Protein AF-A0AAV8FQ37-F1 (afdb_monomer_lite)

Secondary structure (DSSP, 8-state):
-------------------PPP-----------------PPPTTHHHHHHHHHHHHHHHS--GGGSSSGGGSTT---S---TTTS-SS-TT--SS------S-HHHHH----TTT-TTT-S------PPPHHHHHHHHHH--S--PPPP--PPP----TTTTGGG---

Sequence (168 aa):
MKWERLSNSGSEKSHSRVRYPALFLSSHPGLILSCLESLEPSPMAASSSRSLLQSLKNIFKKPWEITGPCASPEYRDALPLATEYRLHCPATTAAKAIVPTSDPETVYDIKYFPRDGRHNRPPVKRTVLKKADVEQLMAEKTQFQFPPVYLTRKVEEDYNACGGGYQK

pLDDT: mean 75.51, std 22.6, range [32.41, 97.88]

Organism: NCBI:txid906938

Radius of gyration: 39.58 Å; chains: 1; bounding box: 82×57×100 Å

Structure (mmCIF, N/CA/C/O backbone):
data_AF-A0AAV8FQ37-F1
#
_entry.id   AF-A0AAV8FQ37-F1
#
loop_
_atom_site.group_PDB
_atom_site.id
_atom_site.type_symbol
_atom_site.label_atom_id
_atom_site.label_alt_id
_atom_site.label_comp_id
_atom_site.label_asym_id
_atom_site.label_entity_id
_atom_site.label_seq_id
_atom_site.pdbx_PDB_ins_code
_atom_site.Cartn_x
_atom_site.Cartn_y
_atom_site.Cartn_z
_atom_site.occupancy
_atom_site.B_iso_or_equiv
_atom_site.auth_seq_id
_atom_site.auth_comp_id
_atom_site.auth_asym_id
_atom_site.auth_atom_id
_atom_site.pdbx_PDB_model_num
ATOM 1 N N . MET A 1 1 ? -42.057 18.317 -9.467 1.00 43.59 1 MET A N 1
ATOM 2 C CA . MET A 1 1 ? -40.785 19.071 -9.504 1.00 43.59 1 MET A CA 1
ATOM 3 C C . MET A 1 1 ? -40.248 19.011 -10.921 1.00 43.59 1 MET A C 1
ATOM 5 O O . MET A 1 1 ? -40.018 17.926 -11.436 1.00 43.59 1 MET A O 1
ATOM 9 N N . LYS A 1 2 ? -40.228 20.174 -11.572 1.00 32.41 2 LYS A N 1
ATOM 10 C CA . LYS A 1 2 ? -40.087 20.389 -13.013 1.00 32.41 2 LYS A CA 1
ATOM 11 C C . LYS A 1 2 ? -38.614 20.698 -13.295 1.00 32.41 2 LYS A C 1
ATOM 13 O O . LYS A 1 2 ? -38.104 21.673 -12.757 1.00 32.41 2 LYS A O 1
ATOM 18 N N . TRP A 1 3 ? -37.934 19.859 -14.069 1.00 36.91 3 TRP A N 1
ATOM 19 C CA . TRP A 1 3 ? -36.572 20.132 -14.531 1.00 36.91 3 TRP A CA 1
ATOM 20 C C . TRP A 1 3 ? -36.658 20.724 -15.935 1.00 36.91 3 TRP A C 1
ATOM 22 O O . TRP A 1 3 ? -36.889 20.006 -16.906 1.00 36.91 3 TRP A O 1
ATOM 32 N N . GLU A 1 4 ? -36.531 22.046 -16.030 1.00 44.06 4 GLU A N 1
ATOM 33 C CA . GLU A 1 4 ? -36.389 22.744 -17.305 1.00 44.06 4 GLU A CA 1
ATOM 34 C C . GLU A 1 4 ? -34.924 22.699 -17.751 1.00 44.06 4 GLU A C 1
ATOM 36 O O . GLU A 1 4 ? -34.003 23.118 -17.052 1.00 44.06 4 GLU A O 1
ATOM 41 N N . ARG A 1 5 ? -34.736 22.122 -18.938 1.00 42.72 5 ARG A N 1
ATOM 42 C CA . ARG A 1 5 ? -33.493 22.057 -19.700 1.00 42.72 5 ARG A CA 1
ATOM 43 C C . ARG A 1 5 ? -33.322 23.391 -20.424 1.00 42.72 5 ARG A C 1
ATOM 45 O O . ARG A 1 5 ? -34.028 23.644 -21.394 1.00 42.72 5 ARG A O 1
ATOM 52 N N . LEU A 1 6 ? -32.385 24.220 -19.974 1.00 46.75 6 LEU A N 1
ATOM 53 C CA . LEU A 1 6 ? -31.970 25.409 -20.715 1.00 46.75 6 LEU A CA 1
ATOM 54 C C . LEU A 1 6 ? -30.907 25.024 -21.749 1.00 46.75 6 LEU A C 1
ATOM 56 O O . LEU A 1 6 ? -29.752 24.758 -21.426 1.00 46.75 6 LEU A O 1
ATOM 60 N N . SER A 1 7 ? -31.345 24.975 -23.004 1.00 45.25 7 SER A N 1
ATOM 61 C CA . SER A 1 7 ? -30.519 25.136 -24.197 1.00 45.25 7 SER A CA 1
ATOM 62 C C . SER A 1 7 ? -30.268 26.622 -24.449 1.00 45.25 7 SER A C 1
ATOM 64 O O . SER A 1 7 ? -31.229 27.388 -24.458 1.00 45.25 7 SER A O 1
ATOM 66 N N . ASN A 1 8 ? -29.015 27.003 -24.687 1.00 37.62 8 ASN A N 1
ATOM 67 C CA . ASN A 1 8 ? -28.558 28.123 -25.527 1.00 37.62 8 ASN A CA 1
ATOM 68 C C . ASN A 1 8 ? -27.061 28.309 -25.250 1.00 37.62 8 ASN A C 1
ATOM 70 O O . ASN A 1 8 ? -26.619 28.131 -24.124 1.00 37.62 8 ASN A O 1
ATOM 74 N N . SER A 1 9 ? -26.193 28.689 -26.171 1.00 37.88 9 SER A N 1
ATOM 75 C CA . SER A 1 9 ? -26.253 28.979 -27.603 1.00 37.88 9 SER A CA 1
ATOM 76 C C . SER A 1 9 ? -24.793 29.262 -27.979 1.00 37.88 9 SER A C 1
ATOM 78 O O . SER A 1 9 ? -24.020 29.719 -27.133 1.00 37.88 9 SER A O 1
ATOM 80 N N . GLY A 1 10 ? -24.409 28.956 -29.214 1.00 38.66 10 GLY A N 1
ATOM 81 C CA . GLY A 1 10 ? -23.029 29.016 -29.684 1.00 38.66 10 GLY A CA 1
ATOM 82 C C . GLY A 1 10 ? -22.284 30.325 -29.403 1.00 38.66 10 GLY A C 1
ATOM 83 O O . GLY A 1 10 ? -22.830 31.423 -29.453 1.00 38.66 10 GLY A O 1
ATOM 84 N N . SER A 1 11 ? -20.985 30.173 -29.168 1.00 36.50 11 SER A N 1
ATOM 85 C CA . SER A 1 11 ? -19.989 31.218 -29.374 1.00 36.50 11 SER A CA 1
ATOM 86 C C . SER A 1 11 ? -18.775 30.548 -30.007 1.00 36.50 11 SER A C 1
ATOM 88 O O . SER A 1 11 ? -17.886 30.029 -29.332 1.00 36.50 11 SER A O 1
ATOM 90 N N . GLU A 1 12 ? -18.797 30.489 -31.335 1.00 38.53 12 GLU A N 1
ATOM 91 C CA . GLU A 1 12 ? -17.635 30.166 -32.153 1.00 38.53 12 GLU A CA 1
ATOM 92 C C . GLU A 1 12 ? -16.592 31.270 -31.949 1.00 38.53 12 GLU A C 1
ATOM 94 O O . GLU A 1 12 ? -16.724 32.383 -32.455 1.00 38.53 12 GLU A O 1
ATOM 99 N N . LYS A 1 13 ? -15.543 30.983 -31.174 1.00 39.97 13 LYS A N 1
ATOM 100 C CA . LYS A 1 13 ? -14.358 31.842 -31.114 1.00 39.97 13 LYS A CA 1
ATOM 101 C C . LYS A 1 13 ? -13.400 31.443 -32.230 1.00 39.97 13 LYS A C 1
ATOM 103 O O . LYS A 1 13 ? -12.577 30.537 -32.098 1.00 39.97 13 LYS A O 1
ATOM 108 N N . SER A 1 14 ? -13.549 32.163 -33.335 1.00 38.50 14 SER A N 1
ATOM 109 C CA . SER A 1 14 ? -12.623 32.280 -34.456 1.00 38.50 14 SER A CA 1
ATOM 110 C C . SER A 1 14 ? -11.173 32.437 -33.982 1.00 38.50 14 SER A C 1
ATOM 112 O O . SER A 1 14 ? -10.790 33.488 -33.468 1.00 38.50 14 SER A O 1
ATOM 114 N N . HIS A 1 15 ? -10.354 31.403 -34.180 1.00 37.50 15 HIS A N 1
ATOM 115 C CA . HIS A 1 15 ? -8.901 31.526 -34.102 1.00 37.50 15 HIS A CA 1
ATOM 116 C C . HIS A 1 15 ? -8.401 32.189 -35.387 1.00 37.50 15 HIS A C 1
ATOM 118 O O . HIS A 1 15 ? -8.479 31.623 -36.480 1.00 37.50 15 HIS A O 1
ATOM 124 N N . SER A 1 16 ? -7.898 33.411 -35.252 1.00 37.78 16 SER A N 1
ATOM 125 C CA . SER A 1 16 ? -7.196 34.132 -36.303 1.00 37.78 16 SER A CA 1
ATOM 126 C C . SER A 1 16 ? -5.935 33.359 -36.708 1.00 37.78 16 SER A C 1
ATOM 128 O O . SER A 1 16 ? -4.977 33.224 -35.950 1.00 37.78 16 SER A O 1
ATOM 130 N N . ARG A 1 17 ? -5.927 32.838 -37.941 1.00 40.06 17 ARG A N 1
ATOM 131 C CA . ARG A 1 17 ? -4.707 32.388 -38.626 1.00 40.06 17 ARG A CA 1
ATOM 132 C C . ARG A 1 17 ? -3.784 33.588 -38.807 1.00 40.06 17 ARG A C 1
ATOM 134 O O . ARG A 1 17 ? -4.016 34.411 -39.691 1.00 40.06 17 ARG A O 1
ATOM 141 N N . VAL A 1 18 ? -2.715 33.655 -38.023 1.00 39.31 18 VAL A N 1
ATOM 142 C CA . VAL A 1 18 ? -1.574 34.517 -38.336 1.00 39.31 18 VAL A CA 1
ATOM 143 C C . VAL A 1 18 ? -0.858 33.898 -39.537 1.00 39.31 18 VAL A C 1
ATOM 145 O O . VAL A 1 18 ? -0.179 32.879 -39.430 1.00 39.31 18 VAL A O 1
ATOM 148 N N . ARG A 1 19 ? -1.092 34.477 -40.718 1.00 40.22 19 ARG A N 1
ATOM 149 C CA . ARG A 1 19 ? -0.298 34.238 -41.926 1.00 40.22 19 ARG A CA 1
ATOM 150 C C . ARG A 1 19 ? 0.951 35.110 -41.823 1.00 40.22 19 ARG A C 1
ATOM 152 O O . ARG A 1 19 ? 0.828 36.330 -41.853 1.00 40.22 19 ARG A O 1
ATOM 159 N N . TYR A 1 20 ? 2.129 34.505 -41.724 1.00 43.94 20 TYR A N 1
ATOM 160 C CA . TYR A 1 20 ? 3.377 35.231 -41.956 1.00 43.94 20 TYR A CA 1
ATOM 161 C C . TYR A 1 20 ? 3.657 35.277 -43.467 1.00 43.94 20 TYR A C 1
ATOM 163 O O . TYR A 1 20 ? 3.545 34.238 -44.124 1.00 43.94 20 TYR A O 1
ATOM 171 N N . PRO A 1 21 ? 3.978 36.448 -44.044 1.00 45.50 21 PRO A N 1
ATOM 172 C CA . PRO A 1 21 ? 4.340 36.549 -45.448 1.00 45.50 21 PRO A CA 1
ATOM 173 C C . PRO A 1 21 ? 5.747 35.995 -45.694 1.00 45.50 21 PRO A C 1
ATOM 175 O O . PRO A 1 21 ? 6.700 36.316 -44.985 1.00 45.50 21 PRO A O 1
ATOM 178 N N . ALA A 1 22 ? 5.861 35.190 -46.747 1.00 45.91 22 ALA A N 1
ATOM 179 C CA . ALA A 1 22 ? 7.124 34.874 -47.388 1.00 45.91 22 ALA A CA 1
ATOM 180 C C . ALA A 1 22 ? 7.705 36.154 -48.007 1.00 45.91 22 ALA A C 1
ATOM 182 O O . ALA A 1 22 ? 7.093 36.743 -48.897 1.00 45.91 22 ALA A O 1
ATOM 183 N N . LEU A 1 23 ? 8.885 36.567 -47.547 1.00 40.12 23 LEU A N 1
ATOM 184 C CA . LEU A 1 23 ? 9.717 37.559 -48.220 1.00 40.12 23 LEU A CA 1
ATOM 185 C C . LEU A 1 23 ? 11.011 36.879 -48.664 1.00 40.12 23 LEU A C 1
ATOM 187 O O . LEU A 1 23 ? 11.980 36.758 -47.921 1.00 40.12 23 LEU A O 1
ATOM 191 N N . PHE A 1 24 ? 10.976 36.413 -49.907 1.00 36.50 24 PHE A N 1
ATOM 192 C CA . PHE A 1 24 ? 12.151 36.265 -50.751 1.00 36.50 24 PHE A CA 1
ATOM 193 C C . PHE A 1 24 ? 12.467 37.656 -51.315 1.00 36.50 24 PHE A C 1
ATOM 195 O O . PHE A 1 24 ? 11.611 38.208 -51.998 1.00 36.50 24 PHE A O 1
ATOM 202 N N . LEU A 1 25 ? 13.655 38.210 -51.044 1.00 34.59 25 LEU A N 1
ATOM 203 C CA . LEU A 1 25 ? 14.569 38.719 -52.080 1.00 34.59 25 LEU A CA 1
ATOM 204 C C . LEU A 1 25 ? 15.878 39.286 -51.493 1.00 34.59 25 LEU A C 1
ATOM 206 O O . LEU A 1 25 ? 15.883 40.183 -50.659 1.00 34.59 25 LEU A O 1
ATOM 210 N N . SER A 1 26 ? 16.969 38.736 -52.030 1.00 39.56 26 SER A N 1
ATOM 211 C CA . SER A 1 26 ? 18.258 39.352 -52.377 1.00 39.56 26 SER A CA 1
ATOM 212 C C . SER A 1 26 ? 18.949 40.327 -51.414 1.00 39.56 26 SER A C 1
ATOM 214 O O . SER A 1 26 ? 18.632 41.512 -51.364 1.00 39.56 26 SER A O 1
ATOM 216 N N . SER A 1 27 ? 20.077 39.875 -50.863 1.00 33.62 27 SER A N 1
ATOM 217 C CA . SER A 1 27 ? 21.260 40.723 -50.709 1.00 33.62 27 SER A CA 1
ATOM 218 C C . SER A 1 27 ? 22.505 39.902 -51.042 1.00 33.62 27 SER A C 1
ATOM 220 O O . SER A 1 27 ? 22.830 38.935 -50.356 1.00 33.62 27 SER A O 1
ATOM 222 N N . HIS A 1 28 ? 23.138 40.235 -52.166 1.00 40.88 28 HIS A N 1
ATOM 223 C CA . HIS A 1 28 ? 24.479 39.773 -52.512 1.00 40.88 28 HIS A CA 1
ATOM 224 C C . HIS A 1 28 ? 25.495 40.499 -51.625 1.00 40.88 28 HIS A C 1
ATOM 226 O O . HIS A 1 28 ? 25.451 41.725 -51.532 1.00 40.88 28 HIS A O 1
ATOM 232 N N . PRO A 1 29 ? 26.483 39.776 -51.091 1.00 40.97 29 PRO A N 1
ATOM 233 C CA . PRO A 1 29 ? 27.845 40.281 -51.153 1.00 40.97 29 PRO A CA 1
ATOM 234 C C . PRO A 1 29 ? 28.704 39.327 -51.979 1.00 40.97 29 PRO A C 1
ATOM 236 O O . PRO A 1 29 ? 28.848 38.143 -51.674 1.00 40.97 29 PRO A O 1
ATOM 239 N N . GLY A 1 30 ? 29.237 39.865 -53.072 1.00 33.56 30 GLY A N 1
ATOM 240 C CA . GLY A 1 30 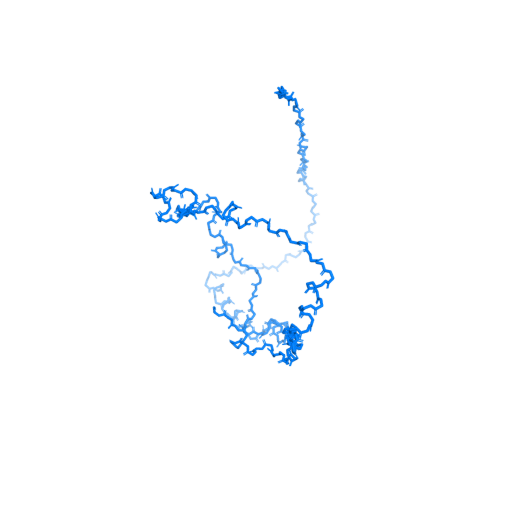? 30.196 39.174 -53.908 1.00 33.56 30 GLY A CA 1
ATOM 241 C C . GLY A 1 30 ? 31.521 38.909 -53.193 1.00 33.56 30 GLY A C 1
ATOM 242 O O . GLY A 1 30 ? 31.921 39.627 -52.282 1.00 33.56 30 GLY A O 1
ATOM 243 N N . LEU A 1 31 ? 32.193 37.889 -53.725 1.00 39.47 31 LEU A N 1
ATOM 244 C CA . LEU A 1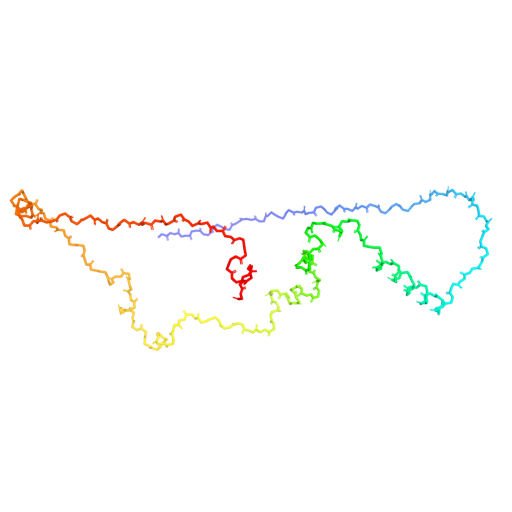 31 ? 33.638 37.803 -53.927 1.00 39.47 31 LEU A CA 1
ATOM 245 C C . LEU A 1 31 ? 34.538 38.019 -52.709 1.00 39.47 31 LEU A C 1
ATOM 247 O O . LEU A 1 31 ? 35.141 39.077 -52.571 1.00 39.47 31 LEU A O 1
ATOM 251 N N . ILE A 1 32 ? 34.788 36.939 -51.963 1.00 40.16 32 ILE A N 1
ATOM 252 C CA . ILE A 1 32 ? 36.118 36.676 -51.402 1.00 40.16 32 ILE A CA 1
ATOM 253 C C . ILE A 1 32 ? 36.442 35.178 -51.565 1.00 40.16 32 ILE A C 1
ATOM 255 O O . ILE A 1 32 ? 35.666 34.319 -51.161 1.00 40.16 32 ILE A O 1
ATOM 259 N N . LEU A 1 33 ? 37.626 34.920 -52.131 1.00 36.88 33 LEU A N 1
ATOM 260 C CA . LEU A 1 33 ? 38.367 33.654 -52.235 1.00 36.88 33 LEU A CA 1
ATOM 261 C C . LEU A 1 33 ? 37.903 32.601 -53.263 1.00 36.88 33 LEU A C 1
ATOM 263 O O . LEU A 1 33 ? 37.342 31.554 -52.954 1.00 36.88 33 LEU A O 1
ATOM 267 N N . SER A 1 34 ? 38.336 32.815 -54.505 1.00 41.66 34 SER A N 1
ATOM 268 C CA . SER A 1 34 ? 38.867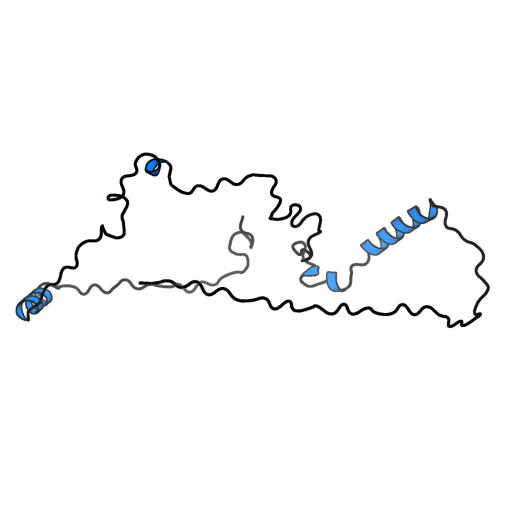 31.738 -55.340 1.00 41.66 34 SER A CA 1
ATOM 269 C C . SER A 1 34 ? 40.159 31.197 -54.714 1.00 41.66 34 SER A C 1
ATOM 271 O O . SER A 1 34 ? 41.132 31.945 -54.654 1.00 41.66 34 SER A O 1
ATOM 273 N N . CYS A 1 35 ? 40.156 29.953 -54.229 1.00 42.41 35 CYS A N 1
ATOM 274 C CA . CYS A 1 35 ? 41.219 28.942 -54.393 1.00 42.41 35 CYS A CA 1
ATOM 275 C C . CYS A 1 35 ? 40.948 27.771 -53.428 1.00 42.41 35 CYS A C 1
ATOM 277 O O . CYS A 1 35 ? 41.455 27.754 -52.309 1.00 42.41 35 CYS A O 1
ATOM 279 N N . LEU A 1 36 ? 40.145 26.791 -53.843 1.00 37.19 36 LEU A N 1
ATOM 280 C CA . LEU A 1 36 ? 40.358 25.420 -53.386 1.00 37.19 36 LEU A CA 1
ATOM 281 C C . LEU A 1 36 ? 39.879 24.464 -54.470 1.00 37.19 36 LEU A C 1
ATOM 283 O O . LEU A 1 36 ? 38.707 24.112 -54.581 1.00 37.19 36 LEU A O 1
ATOM 287 N N . GLU A 1 37 ? 40.851 24.156 -55.315 1.00 46.44 37 GLU A N 1
ATOM 288 C CA . GLU A 1 37 ? 40.955 22.961 -56.129 1.00 46.44 37 GLU A CA 1
ATOM 289 C C . GLU A 1 37 ? 40.309 21.753 -55.431 1.00 46.44 37 GLU A C 1
ATOM 291 O O . GLU A 1 37 ? 40.606 21.444 -54.274 1.00 46.44 37 GLU A O 1
ATOM 296 N N . SER A 1 38 ? 39.409 21.112 -56.172 1.00 45.66 38 SER A N 1
ATOM 297 C CA . SER A 1 38 ? 38.917 19.744 -56.043 1.00 45.66 38 SER A CA 1
ATOM 298 C C . SER A 1 38 ? 39.612 18.877 -54.994 1.00 45.66 38 SER A C 1
ATOM 300 O O . SER A 1 38 ? 40.772 18.521 -55.158 1.00 45.66 38 SER A O 1
ATOM 302 N N . LEU A 1 39 ? 38.854 18.395 -54.009 1.00 42.72 39 LEU A N 1
ATOM 303 C CA . LEU A 1 39 ? 39.099 17.081 -53.415 1.00 42.72 39 LEU A CA 1
ATOM 304 C C . LEU A 1 39 ? 37.754 16.506 -52.957 1.00 42.72 39 LEU A C 1
ATOM 306 O O . LEU A 1 39 ? 37.321 16.691 -51.821 1.00 42.72 39 LEU A O 1
ATOM 310 N N . GLU A 1 40 ? 37.058 15.827 -53.867 1.00 47.59 40 GLU A N 1
ATOM 311 C CA . GLU A 1 40 ? 35.974 14.929 -53.479 1.00 47.59 40 GLU A CA 1
ATOM 312 C C . GLU A 1 40 ? 36.575 13.762 -52.676 1.00 47.59 40 GLU A C 1
ATOM 314 O O . GLU A 1 40 ? 37.409 13.021 -53.210 1.00 47.59 40 GLU A O 1
ATOM 319 N N . PRO A 1 41 ? 36.203 13.547 -51.399 1.00 47.09 41 PRO A N 1
ATOM 320 C CA . PRO A 1 41 ? 36.584 12.322 -50.724 1.00 47.09 41 PRO A CA 1
ATOM 321 C C . PRO A 1 41 ? 35.767 11.176 -51.322 1.00 47.09 41 PRO A C 1
ATOM 323 O O . PRO A 1 41 ? 34.539 11.153 -51.234 1.00 47.09 41 PRO A O 1
ATOM 326 N N . SER A 1 42 ? 36.460 10.196 -51.904 1.00 48.34 42 SER A N 1
ATOM 327 C CA . SER A 1 42 ? 35.837 8.946 -52.339 1.00 48.34 42 SER A CA 1
ATOM 328 C C . SER A 1 42 ? 35.055 8.309 -51.172 1.00 48.34 42 SER A C 1
ATOM 330 O O . SER A 1 42 ? 35.451 8.454 -50.003 1.00 48.34 42 SER A O 1
ATOM 332 N N . PRO A 1 43 ? 33.972 7.556 -51.444 1.00 53.97 43 PRO A N 1
ATOM 333 C CA . PRO A 1 43 ? 33.136 6.950 -50.402 1.00 53.97 43 PRO A CA 1
ATOM 334 C C . PRO A 1 43 ? 33.917 6.012 -49.459 1.00 53.97 43 PRO A C 1
ATOM 336 O O . PRO A 1 43 ? 33.461 5.747 -48.348 1.00 53.97 43 PRO A O 1
ATOM 339 N N . MET A 1 44 ? 35.118 5.572 -49.859 1.00 47.22 44 MET A N 1
ATOM 340 C CA . MET A 1 44 ? 36.023 4.724 -49.074 1.00 47.22 44 MET A CA 1
ATOM 341 C C . MET A 1 44 ? 36.986 5.513 -48.161 1.00 47.22 44 MET A C 1
ATOM 343 O O . MET A 1 44 ? 37.405 5.008 -47.122 1.00 47.22 44 MET A O 1
ATOM 347 N N . ALA A 1 45 ? 37.319 6.768 -48.484 1.00 49.03 45 ALA A N 1
ATOM 348 C CA . ALA A 1 45 ? 38.140 7.631 -47.620 1.00 49.03 45 ALA A CA 1
ATOM 349 C C . ALA A 1 45 ? 37.312 8.273 -46.488 1.00 49.03 45 ALA A C 1
ATOM 351 O O . ALA A 1 45 ? 37.796 8.495 -45.374 1.00 49.03 45 ALA A O 1
ATOM 352 N N . ALA A 1 46 ? 36.023 8.507 -46.745 1.00 49.31 46 ALA A N 1
ATOM 353 C CA . ALA A 1 46 ? 35.073 9.002 -45.752 1.00 49.31 46 ALA A CA 1
ATOM 354 C C . ALA A 1 46 ? 34.693 7.948 -44.689 1.00 49.31 46 ALA A C 1
ATOM 356 O O . ALA A 1 46 ? 34.184 8.306 -43.626 1.00 49.31 46 ALA A O 1
ATOM 357 N N . SER A 1 47 ? 34.906 6.650 -44.941 1.00 56.47 47 SER A N 1
ATOM 358 C CA . SER A 1 47 ? 34.688 5.588 -43.946 1.00 56.47 47 SER A CA 1
ATOM 359 C C . SER A 1 47 ? 35.895 5.393 -43.023 1.00 56.47 47 SER A C 1
ATOM 361 O O . SER A 1 47 ? 35.711 5.253 -41.816 1.00 56.47 47 SER A O 1
ATOM 363 N N . SER A 1 48 ? 37.123 5.462 -43.555 1.00 57.53 48 SER A N 1
ATOM 364 C CA . SER A 1 48 ? 38.363 5.309 -42.769 1.00 57.53 48 SER A CA 1
ATOM 365 C C . SER A 1 48 ? 38.698 6.513 -41.878 1.00 57.53 48 SER A C 1
ATOM 367 O O . SER A 1 48 ? 39.325 6.352 -40.837 1.00 57.53 48 SER A O 1
ATOM 369 N N . SER A 1 49 ? 38.261 7.725 -42.229 1.00 57.19 49 SER A N 1
ATOM 370 C CA . SER A 1 49 ? 38.439 8.914 -41.375 1.00 57.19 49 SER A CA 1
ATOM 371 C C . SER A 1 49 ? 37.444 8.977 -40.207 1.00 57.19 49 SER A C 1
ATOM 373 O O . SER A 1 49 ? 37.762 9.512 -39.144 1.00 57.19 49 SER A O 1
ATOM 375 N N . ARG A 1 50 ? 36.256 8.374 -40.352 1.00 60.44 50 ARG A N 1
ATOM 376 C CA . ARG A 1 50 ? 35.257 8.281 -39.274 1.00 60.44 50 ARG A CA 1
ATOM 377 C C . ARG A 1 50 ? 35.701 7.357 -38.141 1.00 60.44 50 ARG A C 1
ATOM 379 O O . ARG A 1 50 ? 35.446 7.680 -36.986 1.00 60.44 50 ARG A O 1
ATOM 386 N N . SER A 1 51 ? 36.389 6.255 -38.444 1.00 66.94 51 SER A N 1
ATOM 387 C CA . SER A 1 51 ? 36.868 5.305 -37.428 1.00 66.94 51 SER A CA 1
ATOM 388 C C . SER A 1 51 ? 37.992 5.885 -36.561 1.00 66.94 51 SER A C 1
ATOM 390 O O . SER A 1 51 ? 37.973 5.708 -35.348 1.00 66.94 51 SER A O 1
ATOM 392 N N . LEU A 1 52 ? 38.919 6.654 -37.141 1.00 66.19 52 LEU A N 1
ATOM 393 C CA . LEU A 1 52 ? 40.002 7.307 -36.393 1.00 66.19 52 LEU A CA 1
ATOM 394 C C . LEU A 1 52 ? 39.498 8.449 -35.496 1.00 66.19 52 LEU A C 1
ATOM 396 O O . LEU A 1 52 ? 39.908 8.555 -34.341 1.00 66.19 52 LEU A O 1
ATOM 400 N N . LEU A 1 53 ? 38.555 9.264 -35.983 1.00 66.56 53 LEU A N 1
ATOM 401 C CA . LEU A 1 53 ? 37.896 10.288 -35.162 1.00 66.56 53 LEU A CA 1
ATOM 402 C C . LEU A 1 53 ? 37.047 9.671 -34.041 1.00 66.56 53 LEU A C 1
ATOM 404 O O . LEU A 1 53 ? 36.936 10.257 -32.965 1.00 66.56 53 LEU A O 1
ATOM 408 N N . GLN A 1 54 ? 36.477 8.485 -34.264 1.00 68.94 54 GLN A N 1
ATOM 409 C CA . GLN A 1 54 ? 35.762 7.736 -33.232 1.00 68.94 54 GLN A CA 1
ATOM 410 C C . GLN A 1 54 ? 36.715 7.226 -32.140 1.00 68.94 54 GLN A C 1
ATOM 412 O O . GLN A 1 54 ? 36.409 7.356 -30.956 1.00 68.94 54 GLN A O 1
ATOM 417 N N . SER A 1 55 ? 37.897 6.726 -32.515 1.00 67.50 55 SER A N 1
ATOM 418 C CA . SER A 1 55 ? 38.932 6.296 -31.564 1.00 67.50 55 SER A CA 1
ATOM 419 C C . SER A 1 55 ? 39.460 7.448 -30.699 1.00 67.50 55 SER A C 1
ATOM 421 O O . SER A 1 55 ? 39.658 7.266 -29.502 1.00 67.50 55 SER A O 1
ATOM 423 N N . LEU A 1 56 ? 39.629 8.652 -31.262 1.00 68.75 56 LEU A N 1
ATOM 424 C CA . LEU A 1 56 ? 40.077 9.837 -30.512 1.00 68.75 56 LEU A CA 1
ATOM 425 C C . LEU A 1 56 ? 39.016 10.362 -29.533 1.00 68.75 56 LEU A C 1
ATOM 427 O O . LEU A 1 56 ? 39.350 10.754 -28.417 1.00 68.75 56 LEU A O 1
ATOM 431 N N . LYS A 1 57 ? 37.731 10.312 -29.905 1.00 63.56 57 LYS A N 1
ATOM 432 C CA . LYS A 1 57 ? 36.617 10.668 -29.007 1.00 63.56 57 LYS A CA 1
ATOM 433 C C . LYS A 1 57 ? 36.496 9.741 -27.795 1.00 63.56 57 LYS A C 1
ATOM 435 O O . LYS A 1 57 ? 36.012 10.178 -26.762 1.00 63.56 57 LYS A O 1
ATOM 440 N N . ASN A 1 58 ? 36.961 8.496 -27.899 1.00 63.88 58 ASN A N 1
ATOM 441 C CA . ASN A 1 58 ? 36.967 7.555 -26.775 1.00 63.88 58 ASN A CA 1
ATOM 442 C C . ASN A 1 58 ? 38.115 7.811 -25.779 1.00 63.88 58 ASN A C 1
ATOM 444 O O . ASN A 1 58 ? 38.022 7.396 -24.627 1.00 63.88 58 ASN A O 1
ATOM 448 N N . ILE A 1 59 ? 39.190 8.486 -26.206 1.00 72.69 59 ILE A N 1
ATOM 449 C CA . ILE A 1 59 ? 40.349 8.811 -25.355 1.00 72.69 59 ILE A CA 1
ATOM 450 C C . ILE A 1 59 ? 40.094 10.100 -24.557 1.00 72.69 59 ILE A C 1
ATOM 452 O O . ILE A 1 59 ? 40.505 10.205 -23.401 1.00 72.69 59 ILE A O 1
ATOM 456 N N . PHE A 1 60 ? 39.373 11.063 -25.137 1.00 76.19 60 PHE A N 1
ATOM 457 C CA . PHE A 1 60 ? 39.011 12.316 -24.474 1.00 76.19 60 PHE A CA 1
ATOM 458 C C . PHE A 1 60 ? 37.581 12.257 -23.935 1.00 76.19 60 PHE A C 1
ATOM 460 O O . PHE A 1 60 ? 36.618 12.520 -24.655 1.00 76.19 60 PHE A O 1
ATOM 467 N N . LYS A 1 61 ? 37.449 11.941 -22.641 1.00 77.31 61 LYS A N 1
ATOM 468 C CA . LYS A 1 61 ? 36.181 12.100 -21.913 1.00 77.31 61 LYS A CA 1
ATOM 469 C C . LYS A 1 61 ? 35.722 13.552 -21.973 1.00 77.31 61 LYS A C 1
ATOM 471 O O . LYS A 1 61 ? 36.551 14.469 -21.963 1.00 77.31 61 LYS A O 1
ATOM 476 N N . LYS A 1 62 ? 34.407 13.782 -21.982 1.00 85.00 62 LYS A N 1
ATOM 477 C CA . LYS A 1 62 ? 33.908 15.153 -21.838 1.00 85.00 62 LYS A CA 1
ATOM 478 C C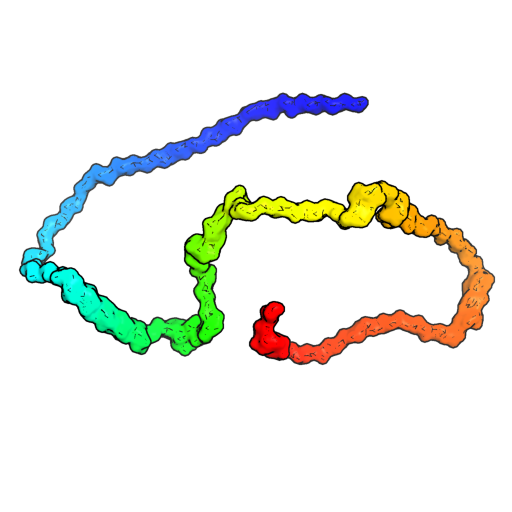 . LYS A 1 62 ? 34.307 15.669 -20.448 1.00 85.00 62 LYS A C 1
ATOM 480 O O . LYS A 1 62 ? 34.322 14.889 -19.496 1.00 85.00 62 LYS A O 1
ATOM 485 N N . PRO A 1 63 ? 34.629 16.961 -20.286 1.00 81.94 63 PRO A N 1
ATOM 486 C CA . PRO A 1 63 ? 35.190 17.456 -19.027 1.00 81.94 63 PRO A CA 1
ATOM 487 C C . PRO A 1 63 ? 34.253 17.268 -17.818 1.00 81.94 63 PRO A C 1
ATOM 489 O O . PRO A 1 63 ? 34.724 17.106 -16.698 1.00 81.94 63 PRO A O 1
ATOM 492 N N . TRP A 1 64 ? 32.937 17.209 -18.039 1.00 85.12 64 TRP A N 1
ATOM 493 C CA . TRP A 1 64 ? 31.914 16.941 -17.016 1.00 85.12 64 TRP A CA 1
ATOM 494 C C . TRP A 1 64 ? 31.647 15.446 -16.742 1.00 85.12 64 TRP A C 1
ATOM 496 O O . TRP A 1 64 ? 30.802 15.120 -15.917 1.00 85.12 64 TRP A O 1
ATOM 506 N N . GLU A 1 65 ? 32.348 14.530 -17.416 1.00 84.81 65 GLU A N 1
ATOM 507 C CA . GLU A 1 65 ? 32.275 13.071 -17.194 1.00 84.81 65 GLU A CA 1
ATOM 508 C C . GLU A 1 65 ? 33.433 12.564 -16.309 1.00 84.81 65 GLU A C 1
ATOM 510 O O . GLU A 1 65 ? 33.603 11.359 -16.116 1.00 84.81 65 GLU A O 1
ATOM 515 N N . ILE A 1 66 ? 34.272 13.472 -15.794 1.00 85.88 66 ILE A N 1
ATOM 516 C CA . ILE A 1 66 ? 35.433 13.130 -14.959 1.00 85.88 66 ILE A CA 1
ATOM 517 C C . ILE A 1 66 ? 35.015 12.944 -13.495 1.00 85.88 66 ILE A C 1
ATOM 519 O O . ILE A 1 66 ? 35.461 11.999 -12.847 1.00 85.88 66 ILE A O 1
ATOM 523 N N . THR A 1 67 ? 34.152 13.818 -12.973 1.00 88.88 67 THR A N 1
ATOM 524 C CA . THR A 1 67 ? 33.646 13.762 -11.594 1.00 88.88 67 THR A CA 1
ATOM 525 C C . THR A 1 67 ? 32.172 14.164 -11.533 1.00 88.88 67 THR A C 1
ATOM 527 O O . THR A 1 67 ? 31.671 14.881 -12.398 1.00 88.88 67 THR A O 1
ATOM 530 N N . GLY A 1 68 ? 31.472 13.711 -10.490 1.00 89.31 68 GLY A N 1
ATOM 531 C CA . GLY A 1 68 ? 30.058 14.015 -10.264 1.00 89.31 68 GLY A CA 1
ATOM 532 C C . GLY A 1 68 ? 29.102 12.924 -10.766 1.00 89.31 68 GLY A C 1
ATOM 533 O O . GLY A 1 68 ? 29.542 11.828 -11.115 1.00 89.31 68 GLY A O 1
ATOM 534 N N . PRO A 1 69 ? 27.785 13.198 -10.792 1.00 89.25 69 PRO A N 1
ATOM 535 C CA . PRO A 1 69 ? 26.764 12.203 -11.127 1.00 89.25 69 PRO A CA 1
ATOM 536 C C . PRO A 1 69 ? 26.960 11.571 -12.507 1.00 89.25 69 PRO A C 1
ATOM 538 O O . PRO A 1 69 ? 26.839 10.364 -12.640 1.00 89.25 69 PRO A O 1
ATOM 541 N N . CYS A 1 70 ? 27.359 12.358 -13.510 1.00 86.69 70 CYS A N 1
ATOM 542 C CA . CYS A 1 70 ? 27.570 11.883 -14.881 1.00 86.69 70 CYS A CA 1
ATOM 543 C C . CYS A 1 70 ? 28.800 10.969 -15.049 1.00 86.69 70 CYS A C 1
ATOM 545 O O . CYS A 1 70 ? 29.021 10.444 -16.137 1.00 86.69 70 CYS A O 1
ATOM 547 N N . ALA A 1 71 ? 29.617 10.804 -14.002 1.00 89.25 71 ALA A N 1
ATOM 548 C CA . ALA A 1 71 ? 30.764 9.899 -13.986 1.00 89.25 71 ALA A CA 1
ATOM 549 C C . ALA A 1 71 ? 30.433 8.524 -13.369 1.00 89.25 71 ALA A C 1
ATOM 551 O O . ALA A 1 71 ? 31.266 7.617 -13.442 1.00 89.25 71 ALA A O 1
ATOM 552 N N . SER A 1 72 ? 29.256 8.355 -12.744 1.00 88.25 72 SER A N 1
ATOM 553 C CA . SER A 1 72 ? 28.869 7.079 -12.138 1.00 88.25 72 SER A CA 1
ATOM 554 C C . SER A 1 72 ? 28.342 6.097 -13.198 1.00 88.25 72 SER A C 1
ATOM 556 O O . SER A 1 72 ? 27.651 6.506 -14.131 1.00 88.25 72 SER A O 1
ATOM 558 N N . PRO A 1 73 ? 28.630 4.786 -13.074 1.00 88.69 73 PRO A N 1
ATOM 559 C CA . PRO A 1 73 ? 28.138 3.782 -14.024 1.00 88.69 73 PRO A CA 1
ATOM 560 C C . PRO A 1 73 ? 26.617 3.570 -13.948 1.00 88.69 73 PRO A C 1
ATOM 562 O O . PRO A 1 73 ? 26.030 2.973 -14.845 1.00 88.69 73 PRO A O 1
ATOM 565 N N . GLU A 1 74 ? 25.983 4.038 -12.875 1.00 89.69 74 GLU A N 1
ATOM 566 C CA . GLU A 1 74 ? 24.543 3.915 -12.630 1.00 89.69 74 GLU A CA 1
ATOM 567 C C . GLU A 1 74 ? 23.746 5.086 -13.225 1.00 89.69 74 GLU A C 1
ATOM 569 O O . GLU A 1 74 ? 22.522 5.011 -13.345 1.00 89.69 74 GLU A O 1
ATOM 574 N N . TYR A 1 75 ? 24.428 6.164 -13.626 1.00 90.12 75 TYR A N 1
ATOM 575 C CA . TYR A 1 75 ? 23.802 7.331 -14.230 1.00 90.12 75 TYR A CA 1
ATOM 576 C C . TYR A 1 75 ? 23.182 6.988 -15.589 1.00 90.12 75 TYR A C 1
ATOM 578 O O . TYR A 1 75 ? 23.827 6.405 -16.462 1.00 90.12 75 TYR A O 1
ATOM 586 N N . ARG A 1 76 ? 21.919 7.381 -15.784 1.00 88.88 76 ARG A N 1
ATOM 587 C CA . ARG A 1 76 ? 21.213 7.272 -17.066 1.00 88.88 76 ARG A CA 1
ATOM 588 C C . ARG A 1 76 ? 20.647 8.624 -17.468 1.00 88.88 76 ARG A C 1
ATOM 590 O O . ARG A 1 76 ? 20.151 9.369 -16.625 1.00 88.88 76 ARG A O 1
ATOM 597 N N . ASP A 1 77 ? 20.681 8.901 -18.764 1.00 88.38 77 ASP A N 1
ATOM 598 C CA . ASP A 1 77 ? 20.104 10.119 -19.319 1.00 88.38 77 ASP A CA 1
ATOM 599 C C . ASP A 1 77 ? 18.576 10.129 -19.164 1.00 88.38 77 ASP A C 1
ATOM 601 O O . ASP A 1 77 ? 17.901 9.109 -19.303 1.00 88.38 77 ASP A O 1
ATOM 605 N N . ALA A 1 78 ? 18.017 11.311 -18.900 1.00 87.50 78 ALA A N 1
ATOM 606 C CA . ALA A 1 78 ? 16.587 11.481 -18.633 1.00 87.50 78 ALA A CA 1
ATOM 607 C C . ALA A 1 78 ? 15.698 11.403 -19.887 1.00 87.50 78 ALA A C 1
ATOM 609 O O . ALA A 1 78 ? 14.475 11.360 -19.764 1.00 87.50 78 ALA A O 1
ATOM 610 N N . LEU A 1 79 ? 16.286 11.450 -21.085 1.00 89.44 79 LEU A N 1
ATOM 611 C CA . LEU A 1 79 ? 15.555 11.506 -22.347 1.00 89.44 79 LEU A CA 1
ATOM 612 C C . LEU A 1 79 ? 15.440 10.100 -22.944 1.00 89.44 79 LEU A C 1
ATOM 614 O O . LEU A 1 79 ? 16.389 9.644 -23.584 1.00 89.44 79 LEU A O 1
ATOM 618 N N . PRO A 1 80 ? 14.301 9.404 -22.769 1.00 92.00 80 PRO A N 1
ATOM 619 C CA . PRO A 1 80 ? 14.106 8.125 -23.425 1.00 92.00 80 PRO A CA 1
ATOM 620 C C . PRO A 1 80 ? 13.997 8.320 -24.938 1.00 92.00 80 PRO A C 1
ATOM 622 O O . PRO A 1 80 ? 13.510 9.348 -25.424 1.00 92.00 80 PRO A O 1
ATOM 625 N N . LEU A 1 81 ? 14.398 7.304 -25.698 1.00 91.38 81 LEU A N 1
ATOM 626 C CA . LEU A 1 81 ? 14.184 7.316 -27.138 1.00 91.38 81 LEU A CA 1
ATOM 627 C C . LEU A 1 81 ? 12.684 7.222 -27.443 1.00 91.38 81 LEU A C 1
ATOM 629 O O . LEU A 1 81 ? 11.935 6.509 -26.771 1.00 91.38 81 LEU A O 1
ATOM 633 N N . ALA A 1 82 ? 12.248 7.887 -28.515 1.00 88.06 82 ALA A N 1
ATOM 634 C CA . ALA A 1 82 ? 10.862 7.807 -28.987 1.00 88.06 82 ALA A CA 1
ATOM 635 C C . ALA A 1 82 ? 10.443 6.369 -29.358 1.00 88.06 82 ALA A C 1
ATOM 637 O O . ALA A 1 82 ? 9.264 6.035 -29.316 1.00 88.06 82 ALA A O 1
ATOM 638 N N . THR A 1 83 ? 11.414 5.518 -29.699 1.00 90.94 83 THR A N 1
ATOM 639 C CA . THR A 1 83 ? 11.212 4.088 -29.966 1.00 90.94 83 THR A CA 1
ATOM 640 C C . THR A 1 83 ? 11.081 3.257 -28.686 1.00 90.94 83 THR A C 1
ATOM 642 O O . THR A 1 83 ? 10.570 2.151 -28.731 1.00 90.94 83 THR A O 1
ATOM 645 N N . GLU A 1 84 ? 11.543 3.736 -27.536 1.00 91.50 84 GLU A N 1
ATOM 646 C CA . GLU A 1 84 ? 11.532 2.959 -26.287 1.00 91.50 84 GLU A CA 1
ATOM 647 C C . GLU A 1 84 ? 10.330 3.326 -25.418 1.00 91.50 84 GLU A C 1
ATOM 649 O O . GLU A 1 84 ? 9.639 2.463 -24.875 1.00 91.50 84 GLU A O 1
ATOM 654 N N . TYR A 1 85 ? 10.048 4.622 -25.306 1.00 91.06 85 TYR A N 1
ATOM 655 C CA . TYR A 1 85 ? 8.958 5.120 -24.487 1.00 91.06 85 TYR A CA 1
ATOM 656 C C . TYR A 1 85 ? 7.675 5.249 -25.305 1.00 91.06 85 TYR A C 1
ATOM 658 O O . TYR A 1 85 ? 7.614 5.998 -26.276 1.00 91.06 85 TYR A O 1
ATOM 666 N N . ARG A 1 86 ? 6.613 4.562 -24.861 1.00 89.94 86 ARG A N 1
ATOM 667 C CA . ARG A 1 86 ? 5.255 4.679 -25.424 1.00 89.94 86 ARG A CA 1
ATOM 668 C C . ARG A 1 86 ? 5.184 4.331 -26.920 1.00 89.94 86 ARG A C 1
ATOM 670 O O . ARG A 1 86 ? 4.555 5.033 -27.707 1.00 89.94 86 ARG A O 1
ATOM 677 N N . LEU A 1 87 ? 5.756 3.176 -27.267 1.00 90.81 87 LEU A N 1
ATOM 678 C CA . LEU A 1 87 ? 5.626 2.523 -28.578 1.00 90.81 87 LEU A CA 1
ATOM 679 C C . LEU A 1 87 ? 4.185 2.497 -29.108 1.00 90.81 87 LEU A C 1
ATOM 681 O O . LEU A 1 87 ? 3.939 2.701 -30.295 1.00 90.81 87 LEU A O 1
ATOM 685 N N . HIS A 1 88 ? 3.228 2.254 -28.214 1.00 91.50 88 HIS A N 1
ATOM 686 C CA . HIS A 1 88 ? 1.806 2.263 -28.524 1.00 91.50 88 HIS A CA 1
ATOM 687 C C . HIS A 1 88 ? 1.137 3.504 -27.935 1.00 91.50 88 HIS A C 1
ATOM 689 O O . HIS A 1 88 ? 1.345 3.860 -26.770 1.00 91.50 88 HIS A O 1
ATOM 695 N N . CYS A 1 89 ? 0.282 4.152 -28.729 1.00 90.69 89 CYS A N 1
ATOM 696 C CA . CYS A 1 89 ? -0.607 5.191 -28.227 1.00 90.69 89 CYS A CA 1
ATOM 697 C C . CYS A 1 89 ? -1.536 4.605 -27.145 1.00 90.69 89 CYS A C 1
ATOM 699 O O . CYS A 1 89 ? -1.958 3.457 -27.255 1.00 90.69 89 CYS A O 1
ATOM 701 N N . PRO A 1 90 ? -1.936 5.384 -26.128 1.00 92.31 90 PRO A N 1
ATOM 702 C CA . PRO A 1 90 ? -2.733 4.879 -25.007 1.00 92.31 90 PRO A CA 1
ATOM 703 C C . PRO A 1 90 ? -4.139 4.455 -25.446 1.00 92.31 90 PRO A C 1
ATOM 705 O O . PRO A 1 90 ? -4.760 3.619 -24.807 1.00 92.31 90 PRO A O 1
ATOM 708 N N . ALA A 1 91 ? -4.636 5.042 -26.536 1.00 93.19 91 ALA A N 1
ATOM 709 C CA . ALA A 1 91 ? -5.911 4.695 -27.146 1.00 93.19 91 ALA A CA 1
ATOM 710 C C . ALA A 1 91 ? -5.806 3.474 -28.080 1.00 93.19 91 ALA A C 1
ATOM 712 O O . ALA A 1 91 ? -6.827 2.900 -28.444 1.00 93.19 91 ALA A O 1
ATOM 713 N N . THR A 1 92 ? -4.588 3.076 -28.459 1.00 90.44 92 THR A N 1
ATOM 714 C CA . THR A 1 92 ? -4.313 2.007 -29.426 1.00 90.44 92 THR A CA 1
ATOM 715 C C . THR A 1 92 ? -3.526 0.900 -28.733 1.00 90.44 92 THR A C 1
ATOM 717 O O . THR A 1 92 ? -2.349 0.675 -29.015 1.00 90.44 92 THR A O 1
ATOM 720 N N . THR A 1 93 ? -4.157 0.226 -27.774 1.00 88.88 93 THR A N 1
ATOM 721 C CA . THR A 1 93 ? -3.556 -0.919 -27.084 1.00 88.88 93 THR A CA 1
ATOM 722 C C . THR A 1 93 ? -3.713 -2.187 -27.919 1.00 88.88 93 THR A C 1
ATOM 724 O O . THR A 1 93 ? -4.787 -2.463 -28.445 1.00 88.88 93 THR A O 1
ATOM 727 N N . ALA A 1 94 ? -2.653 -2.995 -28.014 1.00 88.88 94 ALA A N 1
ATOM 728 C CA . ALA A 1 94 ? -2.706 -4.276 -28.726 1.00 88.88 94 ALA A CA 1
ATOM 729 C C . ALA A 1 94 ? -3.617 -5.304 -28.027 1.00 88.88 94 ALA A C 1
ATOM 731 O O . ALA A 1 94 ? -4.216 -6.157 -28.675 1.00 88.88 94 ALA A O 1
ATOM 732 N N . ALA A 1 95 ? -3.734 -5.212 -26.700 1.00 91.81 95 ALA A N 1
ATOM 733 C CA . ALA A 1 95 ? -4.571 -6.087 -25.894 1.00 91.81 95 ALA A CA 1
ATOM 734 C C . ALA A 1 95 ? -5.888 -5.405 -25.504 1.00 91.81 95 ALA A C 1
ATOM 736 O O . ALA A 1 95 ? -5.931 -4.207 -25.208 1.00 91.81 95 ALA A O 1
ATOM 737 N N . LYS A 1 96 ? -6.956 -6.205 -25.439 1.00 93.50 96 LYS A N 1
ATOM 738 C CA . LYS A 1 96 ? -8.226 -5.809 -24.830 1.00 93.50 96 LYS A CA 1
ATOM 739 C C . LYS A 1 96 ? -8.160 -6.093 -23.330 1.00 93.50 96 LYS A C 1
ATOM 741 O O . LYS A 1 96 ? -8.145 -7.253 -22.928 1.00 93.50 96 LYS A O 1
ATOM 746 N N . ALA A 1 97 ? -8.129 -5.047 -22.510 1.00 93.62 97 ALA A N 1
ATOM 747 C CA . ALA A 1 97 ? -8.172 -5.199 -21.059 1.00 93.62 97 ALA A CA 1
ATOM 748 C C . ALA A 1 97 ? -9.565 -5.668 -20.600 1.00 93.62 97 ALA A C 1
ATOM 750 O O . ALA A 1 97 ? -10.579 -5.083 -20.985 1.00 93.62 97 ALA A O 1
ATOM 751 N N . ILE A 1 98 ? -9.611 -6.710 -19.765 1.00 95.81 98 ILE A N 1
ATOM 752 C CA . ILE A 1 98 ? -10.815 -7.152 -19.051 1.00 95.81 98 ILE A CA 1
ATOM 753 C C . ILE A 1 98 ? -10.590 -6.817 -17.578 1.00 95.81 98 ILE A C 1
ATOM 755 O O . ILE A 1 98 ? -9.817 -7.489 -16.902 1.00 95.81 98 ILE A O 1
ATOM 759 N N . VAL A 1 99 ? -11.222 -5.747 -17.099 1.00 96.19 99 VAL A N 1
ATOM 760 C CA . VAL A 1 99 ? -11.127 -5.330 -15.694 1.00 96.19 99 VAL A CA 1
ATOM 761 C C . VAL A 1 99 ? -12.246 -6.024 -14.913 1.00 96.19 99 VAL A C 1
ATOM 763 O O . VAL A 1 99 ? -13.416 -5.779 -15.220 1.00 96.19 99 VAL A O 1
ATOM 766 N N . PRO A 1 100 ? -11.934 -6.903 -13.942 1.00 96.94 100 PRO A N 1
ATOM 767 C CA . PRO A 1 100 ? -12.958 -7.569 -13.149 1.00 96.94 100 PRO A CA 1
ATOM 768 C C . PRO A 1 100 ? -13.692 -6.552 -12.268 1.00 96.94 100 PRO A C 1
ATOM 770 O O . PRO A 1 100 ? -13.070 -5.706 -11.629 1.00 96.94 100 PRO A O 1
ATOM 773 N N . THR A 1 101 ? -15.023 -6.627 -12.242 1.00 96.12 101 THR A N 1
ATOM 774 C CA . THR A 1 101 ? -15.879 -5.712 -11.462 1.00 96.12 101 THR A CA 1
ATOM 775 C C . THR A 1 101 ? -16.330 -6.290 -10.126 1.00 96.12 101 THR A C 1
ATOM 777 O O . THR A 1 101 ? -16.664 -5.540 -9.215 1.00 96.12 101 THR A O 1
ATOM 780 N N . SER A 1 102 ? -16.404 -7.614 -10.023 1.00 95.12 102 SER A N 1
ATOM 781 C CA . SER A 1 102 ? -16.962 -8.335 -8.880 1.00 95.12 102 SER A CA 1
ATOM 782 C C . SER A 1 102 ? -16.245 -9.664 -8.699 1.00 95.12 102 SER A C 1
ATOM 784 O O . SER A 1 102 ? -15.853 -10.288 -9.688 1.00 95.12 102 SER A O 1
ATOM 786 N N . ASP A 1 103 ? -16.148 -10.120 -7.455 1.00 95.75 103 ASP A N 1
ATOM 787 C CA . ASP A 1 103 ? -15.597 -11.435 -7.137 1.00 95.75 103 ASP A CA 1
ATOM 788 C C . ASP A 1 103 ? -16.517 -12.548 -7.665 1.00 95.75 103 ASP A C 1
ATOM 790 O O . ASP A 1 103 ? -17.746 -12.403 -7.596 1.00 95.75 103 ASP A O 1
ATOM 794 N N . PRO A 1 104 ? -15.964 -13.670 -8.167 1.00 96.50 104 PRO A N 1
ATOM 795 C CA . PRO A 1 104 ? -16.733 -14.717 -8.846 1.00 96.50 104 PRO A CA 1
ATOM 796 C C . PRO A 1 104 ? -17.823 -15.342 -7.964 1.00 96.50 104 PRO A C 1
ATOM 798 O O . PRO A 1 104 ? -18.884 -15.711 -8.463 1.00 96.50 104 PRO A O 1
ATOM 801 N N . GLU A 1 105 ? -17.602 -15.397 -6.652 1.00 95.06 105 GLU A N 1
ATOM 802 C CA . GLU A 1 105 ? -18.563 -15.915 -5.671 1.00 95.06 105 GLU A CA 1
ATOM 803 C C . GLU A 1 105 ? -19.857 -15.082 -5.627 1.00 95.06 105 GLU A C 1
ATOM 805 O O . GLU A 1 105 ? -20.949 -15.612 -5.439 1.00 95.06 105 GLU A O 1
ATOM 810 N N . THR A 1 106 ? -19.751 -13.774 -5.875 1.00 94.94 106 THR A N 1
ATOM 811 C CA . THR A 1 106 ? -20.866 -12.818 -5.766 1.00 94.94 106 THR A CA 1
ATOM 812 C C . THR A 1 106 ? -21.634 -12.599 -7.068 1.00 94.94 106 THR A C 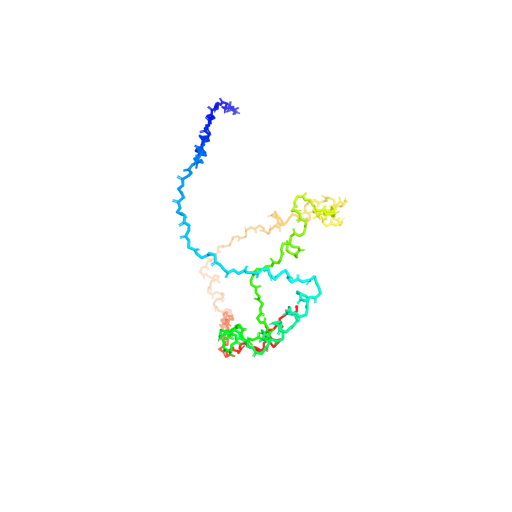1
ATOM 814 O O . THR A 1 106 ? -22.665 -11.923 -7.062 1.00 94.94 106 THR A O 1
ATOM 817 N N . VAL A 1 107 ? -21.139 -13.156 -8.180 1.00 95.81 107 VAL A N 1
ATOM 818 C CA . VAL A 1 107 ? -21.763 -13.026 -9.506 1.00 95.81 107 VAL A CA 1
ATOM 819 C C . VAL A 1 107 ? -23.075 -13.804 -9.560 1.00 95.81 107 VAL A C 1
ATOM 821 O O . VAL A 1 107 ? -24.078 -13.282 -10.042 1.00 95.81 107 VAL A O 1
ATOM 824 N N . TYR A 1 108 ? -23.073 -15.038 -9.048 1.00 96.62 108 TYR A N 1
ATOM 825 C CA . TYR A 1 108 ? -24.250 -15.908 -9.051 1.00 96.62 108 TYR A CA 1
ATOM 826 C C . TYR A 1 108 ? -24.996 -15.894 -7.710 1.00 96.62 108 TYR A C 1
ATOM 828 O O . TYR A 1 108 ? -26.228 -15.885 -7.714 1.00 96.62 108 TYR A O 1
ATOM 836 N N . ASP A 1 109 ? -24.295 -15.825 -6.567 1.00 95.88 109 ASP A N 1
ATOM 837 C CA . ASP A 1 109 ? -24.945 -15.609 -5.266 1.00 95.88 109 ASP A CA 1
ATOM 838 C C . ASP A 1 109 ? -25.123 -14.109 -4.992 1.00 95.88 109 ASP A C 1
ATOM 840 O O . ASP A 1 109 ? -24.316 -13.435 -4.347 1.00 95.88 109 ASP A O 1
ATOM 844 N N . ILE A 1 110 ? -26.215 -13.562 -5.524 1.00 94.44 110 ILE A N 1
ATOM 845 C CA . ILE A 1 110 ? -26.492 -12.120 -5.525 1.00 94.44 110 ILE A CA 1
ATOM 846 C C . ILE A 1 110 ? -27.084 -11.587 -4.212 1.00 94.44 110 ILE A C 1
ATOM 848 O O . ILE A 1 110 ? -27.510 -10.428 -4.156 1.00 94.44 110 ILE A O 1
ATOM 852 N N . LYS A 1 111 ? -27.138 -12.394 -3.145 1.00 96.31 111 LYS A N 1
ATOM 853 C CA . LYS A 1 111 ? -27.697 -11.968 -1.854 1.00 96.31 111 LYS A CA 1
ATOM 854 C C . LYS A 1 111 ? -26.955 -10.739 -1.334 1.00 96.31 111 LYS A C 1
ATOM 856 O O . LYS A 1 111 ? -25.758 -10.771 -1.068 1.00 96.31 111 LYS A O 1
ATOM 861 N N . TYR A 1 112 ? -27.693 -9.646 -1.160 1.00 95.75 112 TYR A N 1
ATOM 862 C CA . TYR A 1 112 ? -27.100 -8.368 -0.774 1.00 95.75 112 TYR A CA 1
ATOM 863 C C . TYR A 1 112 ? -26.937 -8.204 0.740 1.00 95.75 112 TYR A C 1
ATOM 865 O O . TYR A 1 112 ? -25.896 -7.738 1.188 1.00 95.75 112 TYR A O 1
ATOM 873 N N . PHE A 1 113 ? -27.924 -8.626 1.539 1.00 94.62 113 PHE A N 1
ATOM 874 C CA . PHE A 1 113 ? -27.909 -8.431 2.994 1.00 94.62 113 PHE A CA 1
ATOM 875 C C . PHE A 1 113 ? -26.667 -8.989 3.729 1.00 94.62 113 PHE A C 1
ATOM 877 O O . PHE A 1 113 ? -26.230 -8.316 4.660 1.00 94.62 113 PHE A O 1
ATOM 884 N N . PRO A 1 114 ? -26.044 -10.136 3.356 1.00 93.00 114 PRO A N 1
ATOM 885 C CA . PRO A 1 114 ? -24.815 -10.576 4.023 1.00 93.00 114 PRO A CA 1
ATOM 886 C C . PRO A 1 114 ? -23.589 -9.744 3.611 1.00 93.00 114 PRO A C 1
ATOM 888 O O . PRO A 1 114 ? -22.652 -9.607 4.391 1.00 93.00 114 PRO A O 1
ATOM 891 N N . ARG A 1 115 ? -23.599 -9.166 2.403 1.00 93.81 115 ARG A N 1
ATOM 892 C CA . ARG A 1 115 ? -22.527 -8.315 1.859 1.00 93.81 115 ARG A CA 1
ATOM 893 C C . ARG A 1 115 ? -22.622 -6.866 2.346 1.00 93.81 115 ARG A C 1
ATOM 895 O O . ARG A 1 115 ? -21.656 -6.110 2.258 1.00 93.81 115 ARG A O 1
ATOM 902 N N . ASP A 1 116 ? -23.789 -6.458 2.830 1.00 95.50 116 ASP A N 1
ATOM 903 C CA . ASP A 1 116 ? -24.078 -5.089 3.237 1.00 95.50 116 ASP A CA 1
ATOM 904 C C . ASP A 1 116 ? -23.379 -4.706 4.552 1.00 95.50 116 ASP A C 1
ATOM 906 O O . ASP A 1 116 ? -23.947 -4.772 5.642 1.00 95.50 116 ASP A O 1
ATOM 910 N N . GLY A 1 117 ? -22.140 -4.226 4.443 1.00 92.69 117 GLY A N 1
ATOM 911 C CA . GLY A 1 117 ? -21.394 -3.668 5.573 1.00 92.69 117 GLY A CA 1
ATOM 912 C C . GLY A 1 117 ? -21.917 -2.316 6.078 1.00 92.69 117 GLY A C 1
ATOM 913 O O . GLY A 1 117 ? -21.489 -1.854 7.134 1.00 92.69 117 GLY A O 1
ATOM 914 N N . ARG A 1 118 ? -22.836 -1.649 5.361 1.00 95.19 118 ARG A N 1
ATOM 915 C CA . ARG A 1 118 ? -23.322 -0.313 5.744 1.00 95.19 118 ARG A CA 1
ATOM 916 C C . ARG A 1 118 ? -24.385 -0.393 6.830 1.00 95.19 118 ARG A C 1
ATOM 918 O O . ARG A 1 118 ? -24.358 0.405 7.772 1.00 95.19 118 ARG A O 1
ATOM 925 N N . HIS A 1 119 ? -25.335 -1.313 6.679 1.00 93.44 119 HIS A N 1
ATOM 926 C CA . HIS A 1 119 ? -26.444 -1.471 7.624 1.00 93.44 119 HIS A CA 1
ATOM 927 C C . HIS A 1 119 ? -26.218 -2.598 8.630 1.00 93.44 119 HIS A C 1
ATOM 929 O O . HIS A 1 119 ? -26.840 -2.566 9.690 1.00 93.44 119 HIS A O 1
ATOM 935 N N . ASN A 1 120 ? -25.292 -3.528 8.370 1.00 94.00 120 ASN A N 1
ATOM 936 C CA . ASN A 1 120 ? -24.897 -4.576 9.316 1.00 94.00 120 ASN A CA 1
ATOM 937 C C . ASN A 1 120 ? -23.963 -4.049 10.425 1.00 94.00 120 ASN A C 1
ATOM 939 O O . ASN A 1 120 ? -22.905 -4.605 10.713 1.00 94.00 120 ASN A O 1
ATOM 943 N N . ARG A 1 121 ? -24.335 -2.919 11.028 1.00 93.31 121 ARG A N 1
ATOM 944 C CA . ARG A 1 121 ? -23.655 -2.335 12.184 1.00 93.31 121 ARG A CA 1
ATOM 945 C C . ARG A 1 121 ? -24.542 -2.494 13.415 1.00 93.31 121 ARG A C 1
ATOM 947 O O . ARG A 1 121 ? -25.760 -2.330 13.301 1.00 93.31 121 ARG A O 1
ATOM 954 N N . PRO A 1 122 ? -23.971 -2.778 14.595 1.00 95.25 122 PRO A N 1
ATOM 955 C CA . PRO A 1 122 ? -24.767 -2.882 15.807 1.00 95.25 122 PRO A CA 1
ATOM 956 C C . PRO A 1 122 ? -25.486 -1.550 16.095 1.00 95.25 122 PRO A C 1
ATOM 958 O O . PRO A 1 122 ? -24.931 -0.476 15.833 1.00 95.25 122 PRO A O 1
ATOM 961 N N . PRO A 1 123 ? -26.716 -1.588 16.637 1.00 96.00 123 PRO A N 1
ATOM 962 C CA . PRO A 1 123 ? -27.435 -0.375 17.002 1.00 96.00 123 PRO A CA 1
ATOM 963 C C . PRO A 1 123 ? -26.707 0.374 18.126 1.00 96.00 123 PRO A C 1
ATOM 965 O O . PRO A 1 123 ? -26.073 -0.229 18.995 1.00 96.00 123 PRO A O 1
ATOM 968 N N . VAL A 1 124 ? -26.831 1.704 18.133 1.00 96.56 124 VAL A N 1
ATOM 969 C CA . VAL A 1 124 ? -26.210 2.563 19.153 1.00 96.56 124 VAL A CA 1
ATOM 970 C C . VAL A 1 124 ? -26.866 2.309 20.512 1.00 96.56 124 VAL A C 1
ATOM 972 O O . VAL A 1 124 ? -28.036 2.636 20.709 1.00 96.56 124 VAL A O 1
ATOM 975 N N . LYS A 1 125 ? -26.102 1.769 21.465 1.00 96.38 125 LYS A N 1
ATOM 976 C CA . LYS A 1 125 ? -26.538 1.558 22.853 1.00 96.38 125 LYS A CA 1
ATOM 977 C C . LYS A 1 125 ? -26.172 2.780 23.700 1.00 96.38 125 LYS A C 1
ATOM 979 O O . LYS A 1 125 ? -25.024 3.212 23.682 1.00 96.38 125 LYS A O 1
ATOM 984 N N . ARG A 1 126 ? -27.141 3.345 24.428 1.00 96.31 126 ARG A N 1
ATOM 985 C CA . ARG A 1 126 ? -26.941 4.475 25.353 1.00 96.31 126 ARG A CA 1
ATOM 986 C C . ARG A 1 126 ? -27.359 4.058 26.758 1.00 96.31 126 ARG A C 1
ATOM 988 O O . ARG A 1 126 ? -28.480 3.596 26.940 1.00 96.31 126 ARG A O 1
ATOM 995 N N . THR A 1 127 ? -26.471 4.232 27.728 1.00 96.25 127 THR A N 1
ATOM 996 C CA . THR A 1 127 ? -26.698 3.918 29.145 1.00 96.25 127 THR A CA 1
ATOM 997 C C . THR A 1 127 ? -26.404 5.150 29.990 1.00 96.25 127 THR A C 1
ATOM 999 O O . THR A 1 127 ? -25.458 5.882 29.706 1.00 96.25 127 THR A O 1
ATOM 1002 N N . VAL A 1 128 ? -27.211 5.387 31.023 1.00 96.88 128 VAL A N 1
ATOM 1003 C CA . VAL A 1 128 ? -27.010 6.493 31.969 1.00 96.88 128 VAL A CA 1
ATOM 1004 C C . VAL A 1 128 ? -26.299 5.942 33.198 1.00 96.88 128 VAL A C 1
ATOM 1006 O O . VAL A 1 128 ? -26.824 5.031 33.829 1.00 96.88 128 VAL A O 1
ATOM 1009 N N . LEU A 1 129 ? -25.129 6.488 33.530 1.00 97.06 129 LEU A N 1
ATOM 1010 C CA . LEU A 1 129 ? -24.387 6.133 34.742 1.00 97.06 129 LEU A CA 1
ATOM 1011 C C . LEU A 1 129 ? -24.747 7.105 35.867 1.00 97.06 129 LEU A C 1
ATOM 1013 O O . LEU A 1 129 ? -24.663 8.324 35.687 1.00 97.06 129 LEU A O 1
ATOM 1017 N N . LYS A 1 130 ? -25.154 6.576 37.022 1.00 97.88 130 LYS A N 1
ATOM 1018 C CA . LYS A 1 130 ? -25.381 7.362 38.240 1.00 97.88 130 LYS A CA 1
ATOM 1019 C C . LYS A 1 130 ? -24.120 7.375 39.100 1.00 97.88 130 LYS A C 1
ATOM 1021 O O . LYS A 1 130 ? -23.204 6.583 38.909 1.00 97.88 130 LYS A O 1
ATOM 1026 N N . LYS A 1 131 ? -24.100 8.255 40.103 1.00 97.69 131 LYS A N 1
ATOM 1027 C CA . LYS A 1 131 ? -22.990 8.358 41.062 1.00 97.69 131 LYS A CA 1
ATOM 1028 C C . LYS A 1 131 ? -22.652 7.011 41.723 1.00 97.69 131 LYS A C 1
ATOM 1030 O O . LYS A 1 131 ? -21.482 6.659 41.778 1.00 97.69 131 LYS A O 1
ATOM 1035 N N . ALA A 1 132 ? -23.668 6.258 42.151 1.00 97.12 132 ALA A N 1
ATOM 1036 C CA . ALA A 1 132 ? -23.483 4.951 42.785 1.00 97.12 132 ALA A CA 1
ATOM 1037 C C . ALA A 1 132 ? -22.748 3.949 41.874 1.00 97.12 132 ALA A C 1
ATOM 1039 O O . ALA A 1 132 ? -21.841 3.260 42.330 1.00 97.12 132 ALA A O 1
ATOM 1040 N N . ASP A 1 133 ? -23.083 3.922 40.581 1.00 96.88 133 ASP A N 1
ATOM 1041 C CA . ASP A 1 133 ? -22.449 3.024 39.606 1.00 96.88 133 ASP A CA 1
ATOM 1042 C C . ASP A 1 133 ? -20.971 3.395 39.401 1.00 96.88 133 ASP A C 1
ATOM 1044 O O . ASP A 1 133 ? -20.102 2.534 39.292 1.00 96.88 133 ASP A O 1
ATOM 1048 N N . VAL A 1 134 ? -20.662 4.697 39.388 1.00 95.69 134 VAL A N 1
ATOM 1049 C CA . VAL A 1 134 ? -19.288 5.198 39.240 1.00 95.69 134 VAL A CA 1
ATOM 1050 C C . VAL A 1 134 ? -18.433 4.856 40.463 1.00 95.69 134 VAL A C 1
ATOM 1052 O O . VAL A 1 134 ? -17.287 4.444 40.300 1.00 95.69 134 VAL A O 1
ATOM 1055 N N . GLU A 1 135 ? -18.977 4.990 41.676 1.00 96.38 135 GLU A N 1
ATOM 1056 C CA . GLU A 1 135 ? -18.281 4.631 42.920 1.00 96.38 135 GLU A CA 1
ATOM 1057 C C . GLU A 1 135 ? -17.960 3.131 42.981 1.00 96.38 135 GLU A C 1
ATOM 1059 O O . GLU A 1 135 ? -16.850 2.761 43.364 1.00 96.38 135 GLU A O 1
ATOM 1064 N N . GLN A 1 136 ? -18.884 2.275 42.527 1.00 96.56 136 GLN A N 1
ATOM 1065 C CA . GLN A 1 136 ? -18.651 0.832 42.404 1.00 96.56 136 GLN A CA 1
ATOM 1066 C C . GLN A 1 136 ? -17.522 0.523 41.411 1.00 96.56 136 GLN A C 1
ATOM 1068 O O . GLN A 1 136 ? -16.568 -0.165 41.768 1.00 96.56 136 GLN A O 1
ATOM 1073 N N . LEU A 1 137 ? -17.552 1.113 40.210 1.00 94.06 137 LEU A N 1
ATOM 1074 C CA . LEU A 1 137 ? -16.497 0.929 39.202 1.00 94.06 137 LEU A CA 1
ATOM 1075 C C . LEU A 1 137 ? -15.117 1.400 39.689 1.00 94.06 137 LEU A C 1
ATOM 1077 O O . LEU A 1 137 ? -14.094 0.818 39.328 1.00 94.06 137 LEU A O 1
ATOM 1081 N N . MET A 1 138 ? -15.072 2.464 40.496 1.00 91.81 138 MET A N 1
ATOM 1082 C CA . MET A 1 138 ? -13.829 2.951 41.101 1.00 91.81 138 MET A CA 1
ATOM 1083 C C . MET A 1 138 ? -13.306 2.007 42.184 1.00 91.81 138 MET A C 1
ATOM 1085 O O . MET A 1 138 ? -12.099 1.790 42.247 1.00 91.81 138 MET A O 1
ATOM 1089 N N . ALA A 1 139 ? -14.192 1.434 43.003 1.00 93.81 139 ALA A N 1
ATOM 1090 C CA . ALA A 1 139 ? -13.820 0.455 44.022 1.00 93.81 139 ALA A CA 1
ATOM 1091 C C . ALA A 1 139 ? -13.326 -0.869 43.407 1.00 93.81 139 ALA A C 1
ATOM 1093 O O . ALA A 1 139 ? -12.399 -1.484 43.930 1.00 93.81 139 ALA A O 1
ATOM 1094 N N . GLU A 1 140 ? -13.905 -1.286 42.277 1.00 94.19 140 GLU A N 1
ATOM 1095 C CA . GLU A 1 140 ? -13.504 -2.491 41.537 1.00 94.19 140 GLU A CA 1
ATOM 1096 C C . GLU A 1 140 ? -12.165 -2.326 40.794 1.00 94.19 140 GLU A C 1
ATOM 1098 O O . GLU A 1 140 ? -11.425 -3.295 40.597 1.00 94.19 140 GLU A O 1
ATOM 1103 N N . LYS A 1 141 ? -11.819 -1.102 40.374 1.00 90.94 141 LYS A N 1
ATOM 1104 C CA . LYS A 1 141 ? -10.606 -0.829 39.595 1.00 90.94 141 LYS A CA 1
ATOM 1105 C C . LYS A 1 141 ? -9.355 -0.814 40.484 1.00 90.94 141 LYS A C 1
ATOM 1107 O O . LYS A 1 141 ? -8.947 0.219 41.002 1.00 90.94 141 LYS A O 1
ATOM 1112 N N . THR A 1 142 ? -8.690 -1.960 40.592 1.00 82.25 142 THR A N 1
ATOM 1113 C CA . THR A 1 142 ? -7.504 -2.164 41.450 1.00 82.25 142 THR A CA 1
ATOM 1114 C C . THR A 1 142 ? -6.162 -1.767 40.821 1.00 82.25 142 THR A C 1
ATOM 1116 O O . THR A 1 142 ? -5.219 -1.462 41.548 1.00 82.25 142 THR A O 1
ATOM 1119 N N . GLN A 1 143 ? -6.045 -1.738 39.488 1.00 84.19 143 GLN A N 1
ATOM 1120 C CA . GLN A 1 143 ? -4.813 -1.352 38.783 1.00 84.19 143 GLN A CA 1
ATOM 1121 C C . GLN A 1 143 ? -5.085 -0.360 37.648 1.00 84.19 143 GLN A C 1
ATOM 1123 O O . GLN A 1 143 ? -6.022 -0.509 36.859 1.00 84.19 143 GLN A O 1
ATOM 1128 N N . PHE A 1 144 ? -4.224 0.653 37.532 1.00 80.00 144 PHE A N 1
ATOM 1129 C CA . PHE A 1 144 ? -4.226 1.577 36.401 1.00 80.00 144 PHE A CA 1
ATOM 1130 C C . PHE A 1 144 ? -3.449 0.971 35.229 1.00 80.00 144 PHE A C 1
ATOM 1132 O O . PHE A 1 144 ? -2.222 0.977 35.215 1.00 80.00 144 PHE A O 1
ATOM 1139 N N . GLN A 1 145 ? -4.173 0.468 34.227 1.00 87.50 145 GLN A N 1
ATOM 1140 C CA . GLN A 1 145 ? -3.598 0.205 32.910 1.00 87.50 145 GLN A CA 1
ATOM 1141 C C . GLN A 1 145 ? -3.571 1.508 32.112 1.00 87.50 145 GLN A C 1
ATOM 1143 O O . GLN A 1 145 ? -4.616 2.094 31.820 1.00 87.50 145 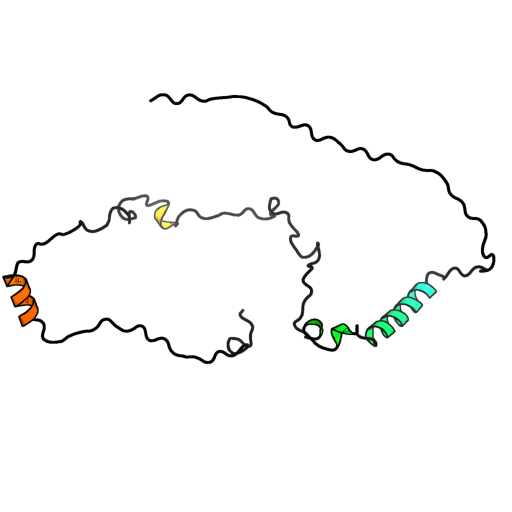GLN A O 1
ATOM 1148 N N . PHE A 1 146 ? -2.369 1.973 31.786 1.00 90.56 146 PHE A N 1
ATOM 1149 C CA . PHE A 1 146 ? -2.178 3.082 30.859 1.00 90.56 146 PHE A CA 1
ATOM 1150 C C . PHE A 1 146 ? -2.306 2.571 29.418 1.00 90.56 146 PHE A C 1
ATOM 1152 O O . PHE A 1 146 ? -1.943 1.421 29.153 1.00 90.56 146 PHE A O 1
ATOM 1159 N N . PRO A 1 147 ? -2.825 3.385 28.478 1.00 94.19 147 PRO A N 1
ATOM 1160 C CA . PRO A 1 147 ? -2.826 3.008 27.071 1.00 94.19 147 PRO A CA 1
ATOM 1161 C C . PRO A 1 147 ? -1.390 2.705 26.616 1.00 94.19 147 PRO A C 1
ATOM 1163 O O . PRO A 1 147 ? -0.455 3.370 27.076 1.00 94.19 147 PRO A O 1
ATOM 1166 N N . PRO A 1 148 ? -1.195 1.712 25.731 1.00 93.12 148 PRO A N 1
ATOM 1167 C CA . PRO A 1 148 ? 0.136 1.369 25.258 1.00 93.12 148 PRO A CA 1
ATOM 1168 C C . PRO A 1 148 ? 0.768 2.582 24.571 1.00 93.12 148 PRO A C 1
ATOM 1170 O O . PRO A 1 148 ? 0.155 3.222 23.714 1.00 93.12 148 PRO A O 1
ATOM 1173 N N . VAL A 1 149 ? 2.001 2.904 24.960 1.00 95.00 149 VAL A N 1
ATOM 1174 C CA . VAL A 1 149 ? 2.754 4.004 24.355 1.00 95.00 149 VAL A CA 1
ATOM 1175 C C . VAL A 1 149 ? 3.278 3.550 22.996 1.00 95.00 149 VAL A C 1
ATOM 1177 O O . VAL A 1 149 ? 3.921 2.506 22.890 1.00 95.00 149 VAL A O 1
ATOM 1180 N N . TYR A 1 150 ? 3.046 4.352 21.958 1.00 94.25 150 TYR A N 1
ATOM 1181 C CA . TYR A 1 150 ? 3.673 4.145 20.655 1.00 94.25 150 TYR A CA 1
ATOM 1182 C C . TYR A 1 150 ? 5.142 4.597 20.713 1.00 94.25 150 TYR A C 1
ATOM 1184 O O . TYR A 1 150 ? 5.452 5.774 20.534 1.00 94.25 150 TYR A O 1
ATOM 1192 N N . LEU A 1 151 ? 6.048 3.672 21.043 1.00 93.00 151 LEU A N 1
ATOM 1193 C CA . LEU A 1 151 ? 7.479 3.950 21.184 1.00 93.00 151 LEU A CA 1
ATOM 1194 C C . LEU A 1 151 ? 8.170 3.954 19.815 1.00 93.00 151 LEU A C 1
ATOM 1196 O O . LEU A 1 151 ? 8.400 2.905 19.218 1.00 93.00 151 LEU A O 1
ATOM 1200 N N . THR A 1 152 ? 8.554 5.133 19.335 1.00 91.62 152 THR A N 1
ATOM 1201 C CA . THR A 1 152 ? 9.408 5.276 18.148 1.00 91.62 152 THR A CA 1
ATOM 1202 C C . THR A 1 152 ? 10.880 5.220 18.545 1.00 91.62 152 THR A C 1
ATOM 1204 O O . THR A 1 152 ? 11.324 5.980 19.409 1.00 91.62 152 THR A O 1
ATOM 1207 N N . ARG A 1 153 ? 11.661 4.348 17.903 1.00 89.69 153 ARG A N 1
ATOM 1208 C CA . ARG A 1 153 ? 13.113 4.269 18.109 1.00 89.69 153 ARG A CA 1
ATOM 1209 C C . ARG A 1 153 ? 13.817 5.334 17.267 1.00 89.69 153 ARG A C 1
ATOM 1211 O O . ARG A 1 153 ? 13.447 5.537 16.117 1.00 89.69 153 ARG A O 1
ATOM 1218 N N . LYS A 1 154 ? 14.858 5.971 17.811 1.00 87.75 154 LYS A N 1
ATOM 1219 C CA . LYS A 1 154 ? 15.820 6.716 16.986 1.00 87.75 154 LYS A CA 1
ATOM 1220 C C . LYS A 1 154 ? 16.704 5.698 16.270 1.00 87.75 154 LYS A C 1
ATOM 1222 O O . LYS A 1 154 ? 17.360 4.899 16.938 1.00 87.75 154 LYS A O 1
ATOM 1227 N N . VAL A 1 155 ? 16.655 5.690 14.945 1.00 89.50 155 VAL A N 1
ATOM 1228 C CA . VAL A 1 155 ? 17.474 4.828 14.090 1.00 89.50 155 VAL A CA 1
ATOM 1229 C C . VAL A 1 155 ? 18.343 5.743 13.241 1.00 89.50 155 VAL A C 1
ATOM 1231 O O . VAL A 1 155 ? 17.856 6.747 12.728 1.00 89.50 155 VAL A O 1
ATOM 1234 N N . GLU A 1 156 ? 19.629 5.427 13.151 1.00 90.62 156 GLU A N 1
ATOM 1235 C CA . GLU A 1 156 ? 20.517 6.055 12.178 1.00 90.62 156 GLU A CA 1
ATOM 1236 C C . GLU A 1 156 ? 20.303 5.342 10.845 1.00 90.62 156 GLU A C 1
ATOM 1238 O O . GLU A 1 156 ? 20.539 4.138 10.729 1.00 90.62 156 GLU A O 1
ATOM 1243 N N . GLU A 1 157 ? 19.762 6.069 9.873 1.00 87.00 157 GLU A N 1
ATOM 1244 C CA . GLU A 1 157 ? 19.506 5.552 8.534 1.00 87.00 157 GLU A CA 1
ATOM 1245 C C . GLU A 1 157 ? 20.756 5.737 7.671 1.00 87.00 157 GLU A C 1
ATOM 1247 O O . GLU A 1 157 ? 21.365 6.807 7.667 1.00 87.00 157 GLU A O 1
ATOM 1252 N N . ASP A 1 158 ? 21.128 4.689 6.937 1.00 91.44 158 ASP A N 1
ATOM 1253 C CA . ASP A 1 158 ? 22.220 4.723 5.967 1.00 91.44 158 ASP A CA 1
ATOM 1254 C C . ASP A 1 158 ? 21.667 4.580 4.541 1.00 91.44 158 ASP A C 1
ATOM 1256 O O . ASP A 1 158 ? 20.712 3.840 4.287 1.00 91.44 158 ASP A O 1
ATOM 1260 N N . TYR A 1 159 ? 22.275 5.316 3.611 1.00 84.50 159 TYR A N 1
ATOM 1261 C CA . TYR A 1 159 ? 21.779 5.573 2.259 1.00 84.50 159 TYR A CA 1
ATOM 1262 C C . TYR A 1 159 ? 21.599 4.292 1.429 1.00 84.50 159 TYR A C 1
ATOM 1264 O O . TYR A 1 159 ? 20.633 4.180 0.680 1.00 84.50 159 TYR A O 1
ATOM 1272 N N . ASN A 1 160 ? 22.478 3.300 1.610 1.00 86.00 160 ASN A N 1
ATOM 1273 C CA . ASN A 1 160 ? 22.457 2.036 0.862 1.00 86.00 160 ASN A CA 1
ATOM 1274 C C . ASN A 1 160 ? 22.133 0.809 1.738 1.00 86.00 160 ASN A C 1
ATOM 1276 O O . ASN A 1 160 ? 22.360 -0.327 1.316 1.00 86.00 160 ASN A O 1
ATOM 1280 N N . ALA A 1 161 ? 21.602 1.004 2.951 1.00 87.00 161 ALA A N 1
ATOM 1281 C CA . ALA A 1 161 ? 21.422 -0.082 3.920 1.00 87.00 161 ALA A CA 1
ATOM 1282 C C . ALA A 1 161 ? 20.382 -1.133 3.494 1.00 87.00 161 ALA A C 1
ATOM 1284 O O . ALA A 1 161 ? 20.553 -2.326 3.753 1.00 87.00 161 ALA A O 1
ATOM 1285 N N . CYS A 1 162 ? 19.305 -0.718 2.825 1.00 86.38 162 CYS A N 1
ATOM 1286 C CA . CYS A 1 162 ? 18.261 -1.626 2.352 1.00 86.38 162 CYS A CA 1
ATOM 1287 C C . CYS A 1 162 ? 18.539 -2.059 0.909 1.00 86.38 162 CYS A C 1
ATOM 1289 O O . CYS A 1 162 ? 18.521 -1.239 -0.005 1.00 86.38 162 CYS A O 1
ATOM 1291 N N . GLY A 1 163 ? 18.805 -3.353 0.699 1.00 85.38 163 GLY A N 1
ATOM 1292 C CA . GLY A 1 163 ? 18.975 -3.919 -0.646 1.00 85.38 163 GLY A CA 1
ATOM 1293 C C . GLY A 1 163 ? 20.174 -3.365 -1.426 1.00 85.38 163 GLY A C 1
ATOM 1294 O O . GLY A 1 163 ? 20.206 -3.481 -2.647 1.00 85.38 163 GLY A O 1
ATOM 1295 N N . GLY A 1 164 ? 21.143 -2.736 -0.749 1.00 87.75 164 GLY A N 1
ATOM 1296 C CA . GLY A 1 164 ? 22.261 -2.060 -1.411 1.00 87.75 164 GLY A CA 1
ATOM 1297 C C . GLY A 1 164 ? 21.847 -0.794 -2.169 1.00 87.75 164 GLY A C 1
ATOM 1298 O O . GLY A 1 164 ? 22.521 -0.434 -3.127 1.00 87.75 164 GLY A O 1
ATOM 1299 N N . GLY A 1 165 ? 20.728 -0.162 -1.791 1.00 86.69 165 GLY A N 1
ATOM 1300 C CA . GLY A 1 165 ? 20.171 1.017 -2.468 1.00 86.69 165 GLY A CA 1
ATOM 1301 C C . GLY A 1 165 ? 19.187 0.698 -3.602 1.00 86.69 165 GLY A C 1
ATOM 1302 O O . GLY A 1 165 ? 18.575 1.612 -4.151 1.00 86.69 165 GLY A O 1
ATOM 1303 N N . TYR A 1 166 ? 18.974 -0.584 -3.929 1.00 86.06 166 TYR A N 1
ATOM 1304 C CA . TYR A 1 166 ? 18.086 -1.019 -5.010 1.00 86.06 166 TYR A CA 1
ATOM 1305 C C . TYR A 1 166 ? 17.040 -2.025 -4.520 1.00 86.06 166 TYR A C 1
ATOM 1307 O O . TYR A 1 166 ? 17.370 -3.093 -4.004 1.00 86.06 166 TYR A O 1
ATOM 1315 N N . GLN A 1 167 ? 15.762 -1.709 -4.742 1.00 88.88 167 GLN A N 1
ATOM 1316 C CA . GLN A 1 167 ? 14.644 -2.604 -4.451 1.00 88.88 167 GLN A CA 1
ATOM 1317 C C . GLN A 1 167 ? 14.139 -3.247 -5.748 1.00 88.88 167 GLN A C 1
ATOM 1319 O O . GLN A 1 167 ? 13.869 -2.546 -6.724 1.00 88.88 167 GLN A O 1
ATOM 1324 N N . LYS A 1 168 ? 14.044 -4.581 -5.748 1.00 76.44 168 LYS A N 1
ATOM 1325 C CA . LYS A 1 168 ? 13.425 -5.361 -6.830 1.00 76.44 168 LYS A CA 1
ATOM 1326 C C . LYS A 1 168 ? 11.906 -5.316 -6.752 1.00 76.44 168 LYS A C 1
ATOM 1328 O O . LYS A 1 168 ? 11.391 -5.309 -5.608 1.00 76.44 168 LYS A O 1
#

Foldseek 3Di:
DDDDDDDDDDDPDDDDPPDDDDDDDDDDDDDDDDDDDDDDDDPVNVVVVVVVVVVVCVVDDDPVCPDDLNVDPPDDDPDDDPCPPCVDDPVGDPDDDDDDDDDPVCPPVVDCVVVPPPPPDDDDDDDDDDPVNVVVVVVPPPDDDDDDDPDDDDDDDDCLPPPRNDDD